Protein AF-A0A7Z9ZKD7-F1 (afdb_monomer_lite)

pLDDT: mean 90.29, std 13.74, range [37.88, 98.19]

Secondary structure (DSSP, 8-state):
------PPPPHHHHHHHHHHHHHHHHHHHHHHHHHHHHHHHHHTT-S-HHHHHHHHHHHHHHHHHHHHHHTS-HHHHHHHHHHHSHHHHHHHHHHSPPPTT---PPPP-

Foldseek 3Di:
DDDPPDDPDDLQRVLLVVVLVVVLVVLCCVLVVVLVVVVVCVVVVNDDPVRNVVSVVVSVVSVVVSVVLVVDDSLSNSVVCCVVPVPVVVVVCVVRPHDPPHDHDDDDD

Sequence (109 aa):
MGGQGNSPATSVERWEQKLIGDYRDYRWRRLMEPLCEKMERWRGGELPYAEMDETLEEIYREVCELRNLFSQREDRVVLLIQWLDREWFEEWVREHKPPPGARLVEPVK

Structure (mmCIF, N/CA/C/O backbone):
data_AF-A0A7Z9ZKD7-F1
#
_entry.id   AF-A0A7Z9ZKD7-F1
#
loop_
_atom_site.group_PDB
_atom_site.id
_atom_site.type_symbol
_atom_site.label_atom_id
_atom_site.label_alt_id
_atom_site.label_comp_id
_atom_site.label_asym_id
_atom_site.label_entity_id
_atom_site.label_seq_id
_atom_site.pdbx_PDB_ins_code
_atom_site.Cartn_x
_atom_site.Cartn_y
_atom_site.Cartn_z
_atom_site.occupancy
_atom_site.B_iso_or_equiv
_atom_site.auth_seq_id
_atom_site.auth_comp_id
_atom_site.auth_asym_id
_atom_site.auth_atom_id
_atom_site.pdbx_PDB_model_num
ATOM 1 N N . MET A 1 1 ? 41.008 4.458 0.026 1.00 43.28 1 MET A N 1
ATOM 2 C CA . MET A 1 1 ? 40.269 5.321 -0.919 1.00 43.28 1 MET A CA 1
ATOM 3 C C . MET A 1 1 ? 39.736 4.440 -2.029 1.00 43.28 1 MET A C 1
ATOM 5 O O . MET A 1 1 ? 40.527 3.785 -2.688 1.00 43.28 1 MET A O 1
ATOM 9 N N . GLY A 1 2 ? 38.421 4.379 -2.188 1.00 37.88 2 GLY A N 1
ATOM 10 C CA . GLY A 1 2 ? 37.764 3.625 -3.250 1.00 37.88 2 GLY A CA 1
ATOM 11 C C . GLY A 1 2 ? 36.354 4.165 -3.381 1.00 37.88 2 GLY A C 1
ATOM 12 O O . GLY A 1 2 ? 35.421 3.592 -2.834 1.00 37.88 2 GLY A O 1
ATOM 13 N N . GLY A 1 3 ? 36.230 5.349 -3.983 1.00 44.69 3 GLY A N 1
ATOM 14 C CA . GLY A 1 3 ? 34.931 5.939 -4.269 1.00 44.69 3 GLY A CA 1
ATOM 15 C C . GLY A 1 3 ? 34.220 5.068 -5.293 1.00 44.69 3 GLY A C 1
ATOM 16 O O . GLY A 1 3 ? 34.589 5.074 -6.464 1.00 44.69 3 GLY A O 1
ATOM 17 N N . GLN A 1 4 ? 33.224 4.305 -4.846 1.00 44.09 4 GLN A N 1
ATOM 18 C CA . GLN A 1 4 ? 32.217 3.738 -5.730 1.00 44.09 4 GLN A CA 1
ATOM 19 C C . GLN A 1 4 ? 31.420 4.914 -6.296 1.00 44.09 4 GLN A C 1
ATOM 21 O O . GLN A 1 4 ? 30.520 5.455 -5.657 1.00 44.09 4 GLN A O 1
ATOM 26 N N . GLY A 1 5 ? 31.847 5.375 -7.470 1.00 43.84 5 GLY A N 1
ATOM 27 C CA . GLY A 1 5 ? 31.117 6.344 -8.266 1.00 43.84 5 GLY A CA 1
ATOM 28 C C . GLY A 1 5 ? 29.782 5.730 -8.653 1.00 43.84 5 GLY A C 1
ATOM 29 O O . GLY A 1 5 ? 29.726 4.812 -9.467 1.00 43.84 5 GLY A O 1
ATOM 30 N N . ASN A 1 6 ? 28.734 6.227 -8.010 1.00 51.41 6 ASN A N 1
ATOM 31 C CA . ASN A 1 6 ? 27.335 5.967 -8.295 1.00 51.41 6 ASN A CA 1
ATOM 32 C C . ASN A 1 6 ? 27.102 6.141 -9.809 1.00 51.41 6 ASN A C 1
ATOM 34 O O . ASN A 1 6 ? 27.104 7.269 -10.309 1.00 51.41 6 ASN A O 1
ATOM 38 N N . SER A 1 7 ? 26.990 5.040 -10.560 1.00 58.06 7 SER A N 1
ATOM 39 C CA . SER A 1 7 ? 26.612 5.125 -11.973 1.00 58.06 7 SER A CA 1
ATOM 40 C C . SER A 1 7 ? 25.200 5.709 -12.044 1.00 58.06 7 SER A C 1
ATOM 42 O O . SER A 1 7 ? 24.357 5.331 -11.229 1.00 58.06 7 SER A O 1
ATOM 44 N N . PRO A 1 8 ? 24.922 6.663 -12.947 1.00 61.41 8 PRO A N 1
ATOM 45 C CA . PRO A 1 8 ? 23.595 7.250 -13.037 1.00 61.41 8 PRO A CA 1
ATOM 46 C C . PRO A 1 8 ? 22.576 6.153 -13.352 1.00 61.41 8 PRO A C 1
ATOM 48 O O . PRO A 1 8 ? 22.737 5.438 -14.339 1.00 61.41 8 PRO A O 1
ATOM 51 N N . ALA A 1 9 ? 21.535 6.054 -12.520 1.00 72.88 9 ALA A N 1
ATOM 52 C CA . ALA A 1 9 ? 20.458 5.090 -12.712 1.00 72.88 9 ALA A CA 1
ATOM 53 C C . ALA A 1 9 ? 19.880 5.206 -14.129 1.00 72.88 9 ALA A C 1
ATOM 55 O O . A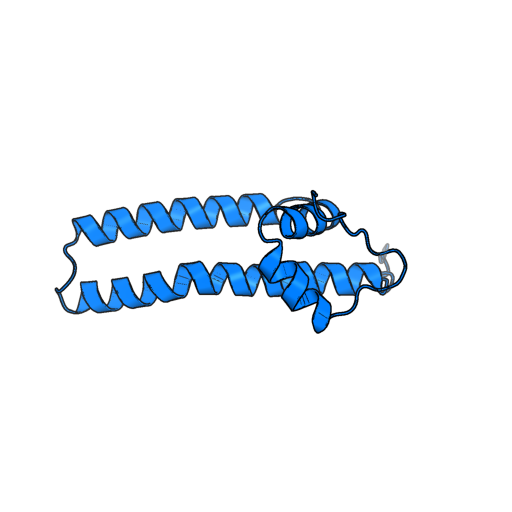LA A 1 9 ? 19.600 6.322 -14.604 1.00 72.88 9 ALA A O 1
ATOM 56 N N . THR A 1 10 ? 19.718 4.058 -14.782 1.00 88.69 10 THR A N 1
ATOM 57 C CA . THR A 1 10 ? 19.113 3.913 -16.108 1.00 88.69 10 THR A CA 1
ATOM 58 C C . THR A 1 10 ? 17.674 4.435 -16.108 1.00 88.69 10 THR A C 1
ATOM 60 O O . THR A 1 10 ? 17.051 4.622 -15.061 1.00 88.69 10 THR A O 1
ATOM 63 N N . SER A 1 11 ? 17.108 4.686 -17.292 1.00 91.38 11 SER A N 1
ATOM 64 C CA . SER A 1 11 ? 15.699 5.089 -17.403 1.00 91.38 11 SER A CA 1
ATOM 65 C C . SER A 1 11 ? 14.751 4.056 -16.787 1.00 91.38 11 SER A C 1
ATOM 67 O O . SER A 1 11 ? 13.769 4.450 -16.163 1.00 91.38 11 SER A O 1
ATOM 69 N N . VAL A 1 12 ? 15.071 2.763 -16.923 1.00 93.88 12 VAL A N 1
ATOM 70 C CA . VAL A 1 12 ? 14.325 1.648 -16.320 1.00 93.88 12 VAL A CA 1
ATOM 71 C C . VAL A 1 12 ? 14.387 1.723 -14.799 1.00 93.88 12 VAL A C 1
ATOM 73 O O . VAL A 1 12 ? 13.340 1.806 -14.171 1.00 93.88 12 VAL A O 1
ATOM 76 N N . GLU A 1 13 ? 15.581 1.805 -14.210 1.00 93.94 13 GLU A N 1
ATOM 77 C CA . GLU A 1 13 ? 15.745 1.866 -12.747 1.00 93.94 13 GLU A CA 1
ATOM 78 C C . GLU A 1 13 ? 15.021 3.074 -12.137 1.00 93.94 13 GLU A C 1
ATOM 80 O O . GLU A 1 13 ? 14.345 2.949 -11.121 1.00 93.94 13 GLU A O 1
ATOM 85 N N . ARG A 1 14 ? 15.082 4.248 -12.781 1.00 95.12 14 ARG A N 1
ATOM 86 C CA . ARG A 1 14 ? 14.348 5.435 -12.306 1.00 95.12 14 ARG A CA 1
ATOM 87 C C . ARG A 1 14 ? 12.836 5.244 -12.357 1.00 95.12 14 ARG A C 1
ATOM 89 O O . ARG A 1 14 ? 12.129 5.713 -11.468 1.00 95.12 14 ARG A O 1
ATOM 96 N N . TRP A 1 15 ? 12.340 4.601 -13.411 1.00 95.81 15 TRP A N 1
ATOM 97 C CA . TRP A 1 15 ? 10.919 4.306 -13.558 1.00 95.81 15 TRP A CA 1
ATOM 98 C C . TRP A 1 15 ? 10.455 3.292 -12.505 1.00 95.81 15 TRP A C 1
ATOM 100 O O . TRP A 1 15 ? 9.435 3.517 -11.860 1.00 95.81 15 TRP A O 1
ATOM 110 N N . GLU A 1 16 ? 11.241 2.240 -12.261 1.00 95.94 16 GLU A N 1
ATOM 111 C CA . GLU A 1 16 ? 10.974 1.224 -11.236 1.00 95.94 16 GLU A CA 1
ATOM 112 C C . GLU A 1 16 ? 10.985 1.824 -9.824 1.00 95.94 16 GLU A C 1
ATOM 114 O O . GLU A 1 16 ? 10.064 1.592 -9.041 1.00 95.94 16 GLU A O 1
ATOM 119 N N . GLN A 1 17 ? 11.966 2.669 -9.507 1.00 96.31 17 GLN A N 1
ATOM 120 C CA . GLN A 1 17 ? 12.029 3.371 -8.223 1.00 96.31 17 GLN A CA 1
ATOM 121 C C . GLN A 1 17 ? 10.834 4.302 -8.017 1.00 96.31 17 GLN A C 1
ATOM 123 O O . GLN A 1 17 ? 10.286 4.360 -6.915 1.00 96.31 17 GLN A O 1
ATOM 128 N N . LYS A 1 18 ? 10.397 5.002 -9.073 1.00 97.25 18 LYS A N 1
ATOM 129 C CA . LYS A 1 18 ? 9.198 5.842 -9.007 1.00 97.25 18 LYS A CA 1
ATOM 130 C C . LYS A 1 18 ? 7.945 5.000 -8.767 1.00 97.25 18 LYS A C 1
ATOM 132 O O . LYS A 1 18 ? 7.168 5.337 -7.882 1.00 97.25 18 LYS A O 1
ATOM 137 N N . LEU A 1 19 ? 7.789 3.891 -9.493 1.00 97.62 19 LEU A N 1
ATOM 138 C CA . LEU A 1 19 ? 6.685 2.948 -9.307 1.00 97.62 19 LEU A CA 1
ATOM 139 C C . LEU A 1 19 ? 6.617 2.451 -7.856 1.00 97.62 19 LEU A C 1
ATOM 141 O O . LEU A 1 19 ? 5.562 2.505 -7.231 1.00 97.62 19 LEU A O 1
ATOM 145 N N . ILE A 1 20 ? 7.748 2.000 -7.305 1.00 97.69 20 ILE A N 1
ATOM 146 C CA . ILE A 1 20 ? 7.834 1.512 -5.922 1.00 97.69 20 ILE A CA 1
ATOM 147 C C . ILE A 1 20 ? 7.494 2.627 -4.925 1.00 97.69 20 ILE A C 1
ATOM 149 O O . ILE A 1 20 ? 6.772 2.382 -3.957 1.00 97.69 20 ILE A O 1
ATOM 153 N N . GLY A 1 21 ? 8.022 3.834 -5.141 1.00 97.62 21 GLY A N 1
ATOM 154 C CA . GLY A 1 21 ? 7.791 4.988 -4.273 1.00 97.62 21 GLY A CA 1
ATOM 155 C C . GLY A 1 21 ? 6.325 5.409 -4.236 1.00 97.62 21 GLY A C 1
ATOM 156 O O . GLY A 1 21 ? 5.745 5.513 -3.155 1.00 97.62 21 GLY A O 1
ATOM 157 N N . ASP A 1 22 ? 5.712 5.576 -5.405 1.00 98.19 22 ASP A N 1
ATOM 158 C CA . ASP A 1 22 ? 4.311 5.983 -5.520 1.00 98.19 22 ASP A CA 1
ATOM 159 C C . ASP A 1 22 ? 3.370 4.899 -4.993 1.00 98.19 22 ASP A C 1
ATOM 161 O O . ASP A 1 22 ? 2.406 5.202 -4.292 1.00 98.19 22 ASP A O 1
ATOM 165 N N . TYR A 1 23 ? 3.672 3.624 -5.260 1.00 97.94 23 TYR A N 1
ATOM 166 C CA . TYR A 1 23 ? 2.885 2.519 -4.720 1.00 97.94 23 TYR A CA 1
ATOM 167 C C . TYR A 1 23 ? 2.968 2.453 -3.196 1.00 97.94 23 TYR A C 1
ATOM 169 O O . TYR A 1 23 ? 1.971 2.191 -2.520 1.00 97.94 23 TYR A O 1
ATOM 177 N N . ARG A 1 24 ? 4.152 2.715 -2.628 1.00 96.69 24 ARG A N 1
ATOM 178 C CA . ARG A 1 24 ? 4.327 2.788 -1.177 1.00 96.69 24 ARG A CA 1
ATOM 179 C C . ARG A 1 24 ? 3.470 3.894 -0.578 1.00 96.69 24 ARG A C 1
ATOM 181 O O . ARG A 1 24 ? 2.782 3.623 0.400 1.00 96.69 24 ARG A O 1
ATOM 188 N N . ASP A 1 25 ? 3.505 5.097 -1.146 1.00 97.19 25 ASP A N 1
ATOM 189 C CA . ASP A 1 25 ? 2.686 6.219 -0.674 1.00 97.19 25 ASP A CA 1
ATOM 190 C C . ASP A 1 25 ? 1.188 5.898 -0.776 1.00 97.19 25 ASP A C 1
ATOM 192 O O . ASP A 1 25 ? 0.465 6.015 0.213 1.00 97.19 25 ASP A O 1
ATOM 196 N N . TYR A 1 26 ? 0.744 5.377 -1.923 1.00 96.75 26 TYR A N 1
ATOM 197 C CA . TYR A 1 26 ? -0.634 4.932 -2.141 1.00 96.75 26 TYR A CA 1
ATOM 198 C C . TYR A 1 26 ? -1.105 3.930 -1.075 1.00 96.75 26 TYR A C 1
ATOM 200 O O . TYR A 1 26 ? -2.126 4.147 -0.416 1.00 96.75 26 TYR A O 1
ATOM 208 N N . ARG A 1 27 ? -0.347 2.846 -0.857 1.00 96.44 27 ARG A N 1
ATOM 209 C CA . ARG A 1 27 ? -0.695 1.820 0.139 1.00 96.44 27 ARG A CA 1
ATOM 210 C C . ARG A 1 27 ? -0.666 2.373 1.560 1.00 96.44 27 ARG A C 1
ATOM 212 O O . ARG A 1 27 ? -1.493 1.975 2.376 1.00 96.44 27 ARG A O 1
ATOM 219 N N . TRP A 1 28 ? 0.255 3.289 1.855 1.00 95.19 28 TRP A N 1
ATOM 220 C CA . TRP A 1 28 ? 0.347 3.910 3.171 1.00 95.19 28 TRP A CA 1
ATOM 221 C C . TRP A 1 28 ? -0.858 4.801 3.464 1.00 95.19 28 TRP A C 1
ATOM 223 O O . TRP A 1 28 ? -1.453 4.669 4.529 1.00 95.19 28 TRP A O 1
ATOM 233 N N . ARG A 1 29 ? -1.275 5.645 2.512 1.00 95.62 29 ARG A N 1
ATOM 234 C CA . ARG A 1 29 ? -2.485 6.471 2.654 1.00 95.62 29 ARG A CA 1
ATOM 235 C C . ARG A 1 29 ? -3.729 5.621 2.856 1.00 95.62 29 ARG A C 1
ATOM 237 O O . ARG A 1 29 ? -4.460 5.841 3.814 1.00 95.62 29 ARG A O 1
ATOM 244 N N . ARG A 1 30 ? -3.898 4.572 2.045 1.00 95.12 30 ARG A N 1
ATOM 245 C CA . ARG A 1 30 ? -5.045 3.657 2.140 1.00 95.12 30 ARG A CA 1
ATOM 246 C C . ARG A 1 30 ? -5.160 2.954 3.501 1.00 95.12 30 ARG A C 1
ATOM 248 O O . ARG A 1 30 ? -6.268 2.625 3.906 1.00 95.12 30 ARG A O 1
ATOM 255 N N . LEU A 1 31 ? -4.044 2.732 4.203 1.00 94.38 31 LEU A N 1
ATOM 256 C CA . LEU A 1 31 ? -4.045 2.188 5.568 1.00 94.38 31 LEU A CA 1
ATOM 257 C C . LEU A 1 31 ? -4.213 3.265 6.645 1.00 94.38 31 LEU A C 1
ATOM 259 O O . LEU A 1 31 ? -4.937 3.063 7.616 1.00 94.38 31 LEU A O 1
ATOM 263 N N . MET A 1 32 ? -3.517 4.393 6.504 1.00 94.00 32 MET A N 1
ATOM 264 C CA . MET A 1 32 ? -3.432 5.405 7.559 1.00 94.00 32 MET A CA 1
ATOM 265 C C . MET A 1 32 ? -4.654 6.321 7.597 1.00 94.00 32 MET A C 1
ATOM 267 O O . MET A 1 32 ? -5.065 6.709 8.685 1.00 94.00 32 MET A O 1
ATOM 271 N N . GLU A 1 33 ? -5.255 6.654 6.453 1.00 95.38 33 GLU A N 1
ATOM 272 C CA . GLU A 1 33 ? -6.428 7.538 6.400 1.00 95.38 33 GLU A CA 1
ATOM 273 C C . GLU A 1 33 ? -7.615 6.961 7.200 1.00 95.38 33 GLU A C 1
ATOM 275 O O . GLU A 1 33 ? -8.090 7.653 8.105 1.00 95.38 33 GLU A O 1
ATOM 280 N N . PRO A 1 34 ? -8.026 5.685 7.023 1.00 94.31 34 PRO A N 1
ATOM 281 C CA . PRO A 1 34 ? -9.084 5.097 7.848 1.00 94.31 34 PRO A CA 1
ATOM 282 C C . PRO A 1 34 ? -8.710 4.988 9.331 1.00 94.31 34 PRO A C 1
ATOM 284 O O . PRO A 1 34 ? -9.570 5.109 10.206 1.00 94.31 34 PRO A O 1
ATOM 287 N N . LEU A 1 35 ? -7.427 4.760 9.639 1.00 95.56 35 LEU A N 1
ATOM 288 C CA . LEU A 1 35 ? -6.958 4.731 11.022 1.00 95.56 35 LEU A CA 1
ATOM 289 C C . LEU A 1 35 ? -7.111 6.110 11.680 1.00 95.56 35 LEU A C 1
ATOM 291 O O . LEU A 1 35 ? -7.572 6.183 12.817 1.00 95.56 35 LEU A O 1
ATOM 295 N N . CYS A 1 36 ? -6.767 7.195 10.980 1.00 95.94 36 CYS A N 1
ATOM 296 C CA . CYS A 1 36 ? -6.966 8.562 11.465 1.00 95.94 36 CYS A CA 1
ATOM 297 C C . CYS A 1 36 ? -8.443 8.841 11.774 1.00 95.94 36 CYS A C 1
ATOM 299 O O . CYS A 1 36 ? -8.754 9.355 12.847 1.00 95.94 36 CYS A O 1
ATOM 301 N N . GLU A 1 37 ? -9.358 8.442 10.888 1.00 95.56 37 GLU A N 1
ATOM 302 C CA . GLU A 1 37 ? -10.801 8.591 11.117 1.00 95.56 37 GLU A CA 1
ATOM 303 C C . GLU A 1 37 ? -11.275 7.817 12.355 1.00 95.56 37 GLU A C 1
ATOM 305 O O . GLU A 1 37 ? -12.005 8.353 13.193 1.00 95.56 37 GLU A O 1
ATOM 310 N N . LYS A 1 38 ? -10.832 6.563 12.514 1.00 95.94 38 LYS A N 1
ATOM 311 C CA . LYS A 1 38 ? -11.155 5.750 13.695 1.00 95.94 38 LYS A CA 1
ATOM 312 C C . LYS A 1 38 ? -10.577 6.348 14.982 1.00 95.94 38 LYS A C 1
ATOM 314 O O . LYS A 1 38 ? -11.268 6.355 15.999 1.00 95.94 38 LYS A O 1
ATOM 319 N N . MET A 1 39 ? -9.360 6.894 14.938 1.00 95.69 39 MET A N 1
ATOM 320 C CA . MET A 1 39 ? -8.740 7.565 16.084 1.00 95.69 39 MET A CA 1
ATOM 321 C C . MET A 1 39 ? -9.524 8.808 16.523 1.00 95.69 39 MET A C 1
ATOM 323 O O . MET A 1 39 ? -9.716 8.999 17.725 1.00 95.69 39 MET A O 1
ATOM 327 N N . GLU A 1 40 ? -10.028 9.622 15.590 1.00 96.88 40 GLU A N 1
ATOM 328 C CA . GLU A 1 40 ? -10.871 10.777 15.938 1.00 96.88 40 GLU A CA 1
ATOM 329 C C . GLU A 1 40 ? -12.209 10.345 16.558 1.00 96.88 40 GLU A C 1
ATOM 331 O O . GLU A 1 40 ? -12.628 10.903 17.572 1.00 96.88 40 GLU A O 1
ATOM 336 N N . ARG A 1 41 ? -12.845 9.290 16.031 1.00 96.81 41 ARG A N 1
ATOM 337 C CA . ARG A 1 41 ? -14.077 8.726 16.614 1.00 96.81 41 ARG A CA 1
ATOM 338 C C . ARG A 1 41 ? -13.853 8.162 18.018 1.00 96.81 41 ARG A C 1
ATOM 340 O O . ARG A 1 41 ? -14.649 8.414 18.922 1.00 96.81 41 ARG A O 1
ATOM 347 N N . TRP A 1 42 ? -12.749 7.444 18.232 1.00 97.00 42 TRP A N 1
ATOM 348 C CA . TRP A 1 42 ? -12.352 6.957 19.556 1.00 97.00 42 TRP A CA 1
ATOM 349 C C . TRP A 1 42 ? -12.121 8.107 20.538 1.00 97.00 42 TRP A C 1
ATOM 351 O O . TRP A 1 42 ? -12.652 8.094 21.648 1.00 97.00 42 TRP A O 1
ATOM 361 N N . ARG A 1 43 ? -11.411 9.156 20.106 1.00 95.81 43 ARG A N 1
ATOM 362 C CA . ARG A 1 43 ? -11.197 10.374 20.897 1.00 95.81 43 ARG A CA 1
ATOM 363 C C . ARG A 1 43 ? -12.510 11.081 21.255 1.00 95.81 43 ARG A C 1
ATOM 365 O O . ARG A 1 43 ? -12.612 11.641 22.345 1.00 95.81 43 ARG A O 1
ATOM 372 N N . GLY A 1 44 ? -13.501 11.041 20.365 1.00 96.81 44 GLY A N 1
ATOM 373 C CA . GLY A 1 44 ? -14.858 11.542 20.598 1.00 96.81 44 GLY A CA 1
ATOM 374 C C . GLY A 1 44 ? -15.718 10.671 21.523 1.00 96.81 44 GLY A C 1
ATOM 375 O O . GLY A 1 44 ? -16.817 11.081 21.887 1.00 96.81 44 GLY A O 1
ATOM 376 N N . GLY A 1 45 ? -15.235 9.489 21.925 1.00 95.94 45 GLY A N 1
ATOM 377 C CA . GLY A 1 45 ? -15.991 8.523 22.727 1.00 95.94 45 GLY A CA 1
ATOM 378 C C . GLY A 1 45 ? -17.012 7.705 21.926 1.00 95.94 45 GLY A C 1
ATOM 379 O O . GLY A 1 45 ? -17.831 7.012 22.523 1.00 95.94 45 GLY A O 1
ATOM 380 N N . GLU A 1 46 ? -16.972 7.774 20.593 1.00 96.75 46 GLU A N 1
ATOM 381 C CA . GLU A 1 46 ? -17.875 7.041 19.692 1.00 96.75 46 GLU A CA 1
ATOM 382 C C . GLU A 1 46 ? -17.411 5.608 19.413 1.00 96.75 46 GLU A C 1
ATOM 384 O O . GLU A 1 46 ? -18.195 4.788 18.937 1.00 96.75 46 GLU A O 1
ATOM 389 N N . LEU A 1 47 ? -16.134 5.317 19.673 1.00 95.75 47 LEU A N 1
ATOM 390 C CA . LEU A 1 47 ? -15.533 3.999 19.502 1.00 95.75 47 LEU A CA 1
ATOM 391 C C . LEU A 1 47 ? -15.080 3.477 20.875 1.00 95.75 47 LEU A C 1
ATOM 393 O O . LEU A 1 47 ? -14.360 4.191 21.580 1.00 95.75 47 LEU A O 1
ATOM 397 N N . PRO A 1 48 ? -15.466 2.261 21.292 1.00 95.69 48 PRO A N 1
ATOM 398 C CA . P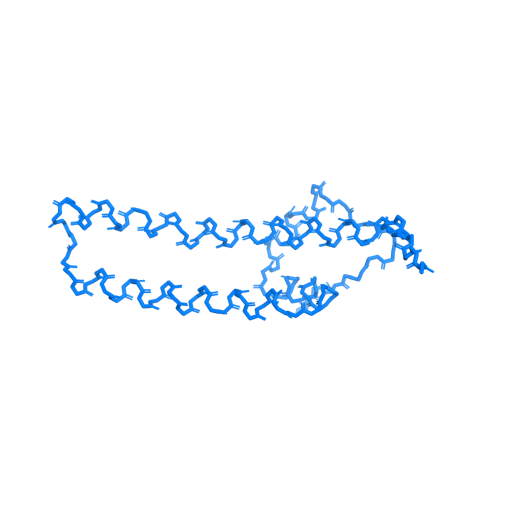RO A 1 48 ? -14.966 1.677 22.529 1.00 95.69 48 PRO A CA 1
ATOM 399 C C . PRO A 1 48 ? -13.487 1.287 22.399 1.00 95.69 48 PRO A C 1
ATOM 401 O O . PRO A 1 48 ? -12.975 1.063 21.304 1.00 95.69 48 PRO A O 1
ATOM 404 N N . TYR A 1 49 ? -12.800 1.150 23.539 1.00 94.38 49 TYR A N 1
ATOM 405 C CA . TYR A 1 49 ? -11.398 0.712 23.576 1.00 94.38 49 TYR A CA 1
ATOM 406 C C . TYR A 1 49 ? -11.170 -0.599 22.807 1.00 94.38 49 TYR A C 1
ATOM 408 O O . TYR A 1 49 ? -10.231 -0.668 22.027 1.00 94.38 49 TYR A O 1
ATOM 416 N N . ALA A 1 50 ? -12.040 -1.599 22.987 1.00 96.56 50 ALA A N 1
ATOM 417 C CA . ALA A 1 50 ? -11.887 -2.911 22.352 1.00 96.56 50 ALA A CA 1
ATOM 418 C C . ALA A 1 50 ? -11.857 -2.828 20.814 1.00 96.56 50 ALA A C 1
ATOM 420 O O . ALA A 1 50 ? -10.981 -3.410 20.189 1.00 96.56 50 ALA A O 1
ATOM 421 N N . GLU A 1 51 ? -12.743 -2.033 20.207 1.00 95.56 51 GLU A N 1
ATOM 422 C CA . GLU A 1 51 ? -12.760 -1.840 18.749 1.00 95.56 51 GLU A CA 1
ATOM 423 C C . GLU A 1 51 ? -11.526 -1.070 18.245 1.00 95.56 51 GLU A C 1
ATOM 425 O O . GLU A 1 51 ? -11.042 -1.303 17.132 1.00 95.56 51 GLU A O 1
ATOM 430 N N . MET A 1 52 ? -10.991 -0.147 19.053 1.00 95.62 52 MET A N 1
ATOM 431 C CA . MET A 1 52 ? -9.745 0.550 18.727 1.00 95.62 52 MET A CA 1
ATOM 432 C C . MET A 1 52 ? -8.533 -0.388 18.825 1.00 95.62 52 MET A C 1
ATOM 434 O O . MET A 1 52 ? -7.648 -0.324 17.976 1.00 95.62 52 MET A O 1
ATOM 438 N N . ASP A 1 53 ? -8.503 -1.263 19.831 1.00 96.31 53 ASP A N 1
ATOM 439 C CA . ASP A 1 53 ? -7.451 -2.264 20.045 1.00 96.31 53 ASP A CA 1
ATOM 440 C C . ASP A 1 53 ? -7.381 -3.249 18.866 1.00 96.31 53 ASP A C 1
ATOM 442 O O . ASP A 1 53 ? -6.326 -3.399 18.247 1.00 96.31 53 ASP A O 1
ATOM 446 N N . GLU A 1 54 ? -8.530 -3.797 18.456 1.00 96.19 54 GLU A N 1
ATOM 447 C CA . GLU A 1 54 ? -8.650 -4.656 17.268 1.00 96.19 54 GLU A CA 1
ATOM 448 C C . GLU A 1 54 ? -8.197 -3.930 15.993 1.00 96.19 54 GLU A C 1
ATOM 450 O O . GLU A 1 54 ? -7.410 -4.462 15.209 1.00 96.19 54 GLU A O 1
ATOM 455 N N . THR A 1 55 ? -8.615 -2.671 15.817 1.00 95.38 55 THR A N 1
ATOM 456 C CA . THR A 1 55 ? -8.187 -1.843 14.679 1.00 95.38 55 THR A CA 1
ATOM 457 C C . THR A 1 55 ? -6.664 -1.689 14.630 1.00 95.38 55 THR A C 1
ATOM 459 O O . THR A 1 55 ? -6.066 -1.758 13.554 1.00 95.38 55 THR A O 1
ATOM 462 N N . LEU A 1 56 ? -6.016 -1.444 15.772 1.00 95.94 56 LEU A N 1
ATOM 463 C CA . LEU A 1 56 ? -4.562 -1.291 15.829 1.00 95.94 56 LEU A CA 1
ATOM 464 C C . LEU A 1 56 ? -3.849 -2.600 15.490 1.00 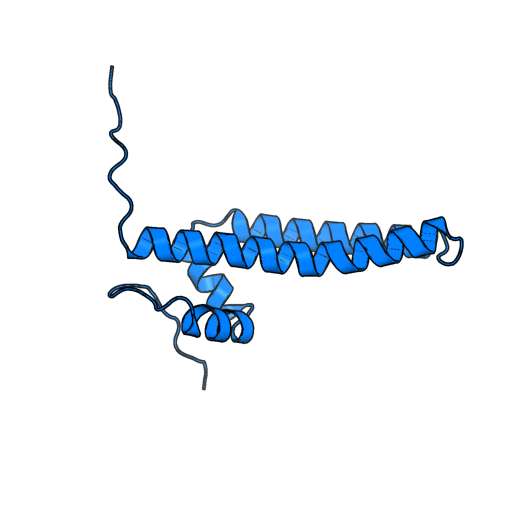95.94 56 LEU A C 1
ATOM 466 O O . LEU A 1 56 ? -2.825 -2.570 14.803 1.00 95.94 56 LEU A O 1
ATOM 470 N N . GLU A 1 57 ? -4.391 -3.736 15.926 1.00 96.75 57 GLU A N 1
ATOM 471 C CA . GLU A 1 57 ? -3.840 -5.046 15.593 1.00 96.75 57 GLU A CA 1
ATOM 472 C C . GLU A 1 57 ? -3.949 -5.347 14.089 1.00 96.75 57 GLU A C 1
ATOM 474 O O . GLU A 1 57 ? -2.973 -5.786 13.475 1.00 96.75 57 GLU A O 1
ATOM 479 N N . GLU A 1 58 ? -5.093 -5.056 13.468 1.00 95.88 58 GLU A N 1
ATOM 480 C CA . GLU A 1 58 ? -5.292 -5.200 12.020 1.00 95.88 58 GLU A CA 1
ATOM 481 C C . GLU A 1 58 ? -4.309 -4.335 11.224 1.00 95.88 58 GLU A C 1
ATOM 483 O O . GLU A 1 58 ? -3.589 -4.843 10.359 1.00 95.88 58 GLU A O 1
ATOM 488 N N . ILE A 1 59 ? -4.201 -3.045 11.561 1.00 95.88 59 ILE A N 1
ATOM 489 C CA . ILE A 1 59 ? -3.259 -2.140 10.891 1.00 95.88 59 ILE A CA 1
ATOM 490 C C . ILE A 1 59 ? -1.815 -2.602 11.097 1.00 95.88 59 ILE A C 1
ATOM 492 O O . ILE A 1 59 ? -1.009 -2.537 10.168 1.00 95.88 59 ILE A O 1
ATOM 496 N N . TYR A 1 60 ? -1.464 -3.097 12.284 1.00 95.25 60 TYR A N 1
ATOM 497 C CA . TYR A 1 60 ? -0.130 -3.633 12.534 1.00 95.25 60 TYR A CA 1
ATOM 498 C C . TYR A 1 60 ? 0.204 -4.812 11.608 1.00 95.25 60 TYR A C 1
ATOM 500 O O . TYR A 1 60 ? 1.312 -4.858 11.060 1.00 95.25 60 TYR A O 1
ATOM 508 N N . ARG A 1 61 ? -0.741 -5.737 11.393 1.00 96.31 61 ARG A N 1
ATOM 509 C CA . ARG A 1 61 ? -0.563 -6.873 10.472 1.00 96.31 61 ARG A CA 1
ATOM 510 C C . ARG A 1 61 ? -0.359 -6.387 9.035 1.00 96.31 61 ARG A C 1
ATOM 512 O O . ARG A 1 61 ? 0.643 -6.745 8.419 1.00 96.31 61 ARG A O 1
ATOM 519 N N . GLU A 1 62 ? -1.214 -5.492 8.550 1.00 95.19 62 GLU A N 1
ATOM 520 C CA . GLU A 1 62 ? -1.114 -4.905 7.202 1.00 95.19 62 GLU A CA 1
ATOM 521 C C . GLU A 1 62 ? 0.208 -4.147 6.982 1.00 95.19 62 GLU A C 1
ATO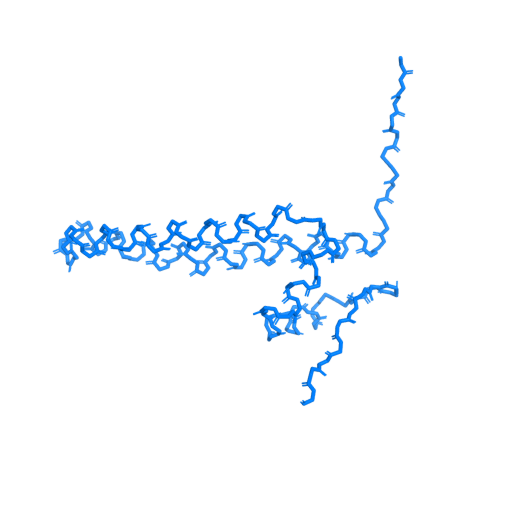M 523 O O . GLU A 1 62 ? 0.876 -4.284 5.954 1.00 95.19 62 GLU A O 1
ATOM 528 N N . VAL A 1 63 ? 0.655 -3.376 7.977 1.00 94.94 63 VAL A N 1
ATOM 529 C CA . VAL A 1 63 ? 1.952 -2.684 7.928 1.00 94.94 63 VAL A CA 1
ATOM 530 C C . VAL A 1 63 ? 3.106 -3.685 7.864 1.00 94.94 63 VAL A C 1
ATOM 532 O O . VAL A 1 63 ? 4.079 -3.448 7.142 1.00 94.94 63 VAL A O 1
ATOM 535 N N . CYS A 1 64 ? 3.026 -4.798 8.597 1.00 96.06 64 CYS A N 1
ATOM 536 C CA . CYS A 1 64 ? 4.017 -5.870 8.512 1.00 96.06 64 CYS A CA 1
ATOM 537 C C . CYS A 1 64 ? 4.058 -6.490 7.109 1.00 96.06 64 CYS A C 1
ATOM 539 O O . CYS A 1 64 ? 5.146 -6.679 6.562 1.00 96.06 64 CYS A O 1
ATOM 541 N N . GLU A 1 65 ? 2.905 -6.746 6.495 1.00 94.38 65 GLU A N 1
ATOM 542 C CA . GLU A 1 65 ? 2.819 -7.271 5.129 1.00 94.38 65 GLU A CA 1
ATOM 543 C C . GLU A 1 65 ? 3.407 -6.307 4.096 1.00 94.38 65 GLU A C 1
ATOM 545 O O . GLU A 1 65 ? 4.233 -6.711 3.272 1.00 94.38 65 GLU A O 1
ATOM 550 N N . LEU A 1 66 ? 3.085 -5.012 4.185 1.00 94.44 66 LEU A N 1
ATOM 551 C CA . LEU A 1 66 ? 3.689 -3.998 3.319 1.00 94.44 66 LEU A CA 1
ATOM 552 C C . LEU A 1 66 ? 5.204 -3.921 3.495 1.00 94.44 66 LEU A C 1
ATOM 554 O O . LEU A 1 66 ? 5.944 -3.851 2.514 1.00 94.44 66 LEU A O 1
ATOM 558 N N . ARG A 1 67 ? 5.696 -3.960 4.736 1.00 94.31 67 ARG A N 1
ATOM 559 C CA . ARG A 1 67 ? 7.140 -3.982 5.007 1.00 94.31 67 ARG A CA 1
ATOM 560 C C . ARG A 1 67 ? 7.803 -5.224 4.415 1.00 94.31 67 ARG A C 1
ATOM 562 O O . ARG A 1 67 ? 8.891 -5.105 3.860 1.00 94.31 67 ARG A O 1
ATOM 569 N N . ASN A 1 68 ? 7.148 -6.381 4.481 1.00 95.00 68 ASN A N 1
ATOM 570 C CA . ASN A 1 68 ? 7.635 -7.623 3.880 1.00 95.00 68 ASN A CA 1
ATOM 571 C C . ASN A 1 68 ? 7.655 -7.571 2.346 1.00 95.00 68 ASN A C 1
ATOM 573 O O . ASN A 1 68 ? 8.578 -8.105 1.728 1.00 95.00 68 ASN A O 1
ATOM 577 N N . LEU A 1 69 ? 6.676 -6.909 1.722 1.00 95.38 69 LEU A N 1
ATOM 578 C CA . LEU A 1 69 ? 6.690 -6.640 0.285 1.00 95.38 69 LEU A CA 1
ATOM 579 C C . LEU A 1 69 ? 7.877 -5.743 -0.084 1.00 95.38 69 LEU A C 1
ATOM 581 O O . LEU A 1 69 ? 8.639 -6.066 -0.990 1.00 95.38 69 LEU A O 1
ATOM 585 N N . PHE A 1 70 ? 8.072 -4.637 0.632 1.00 95.62 70 PHE A N 1
ATOM 586 C CA . PHE A 1 70 ? 9.124 -3.669 0.315 1.00 95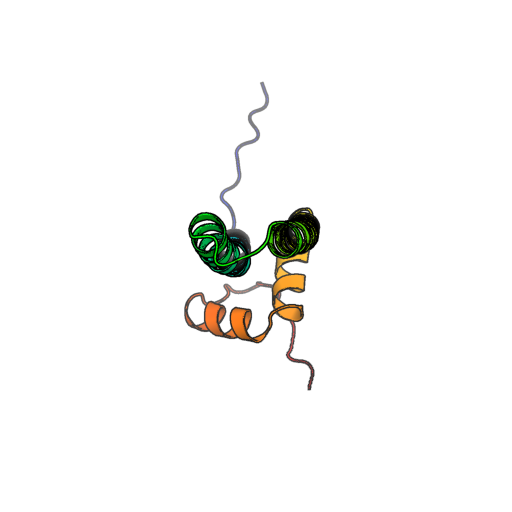.62 70 PHE A CA 1
ATOM 587 C C . PHE A 1 70 ? 10.530 -4.070 0.779 1.00 95.62 70 PHE A C 1
ATOM 589 O O . PHE A 1 70 ? 11.488 -3.377 0.443 1.00 95.62 70 PHE A O 1
ATOM 596 N N . SER A 1 71 ? 10.678 -5.164 1.530 1.00 95.19 71 SER A N 1
ATOM 597 C CA . SER A 1 71 ? 11.985 -5.749 1.856 1.00 95.19 71 SER A CA 1
ATOM 598 C C . SER A 1 71 ? 12.534 -6.646 0.740 1.00 95.19 71 SER A C 1
ATOM 600 O O . SER A 1 71 ? 13.692 -7.062 0.798 1.00 95.19 71 SER A O 1
ATOM 602 N N . GLN A 1 72 ? 11.726 -6.945 -0.285 1.00 94.81 72 GLN A N 1
ATOM 603 C CA . GLN A 1 72 ? 12.172 -7.673 -1.471 1.00 94.81 72 GLN A CA 1
ATOM 604 C C . GLN A 1 72 ? 13.095 -6.804 -2.346 1.00 94.81 72 G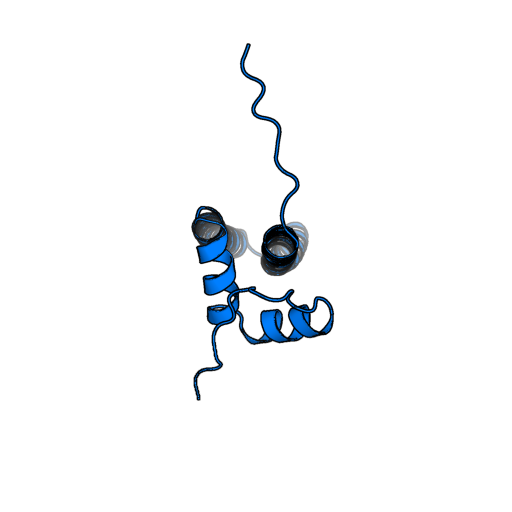LN A C 1
ATOM 606 O O . GLN A 1 72 ? 13.105 -5.578 -2.258 1.00 94.81 72 GLN A O 1
ATOM 611 N N . ARG A 1 73 ? 13.854 -7.446 -3.243 1.00 94.38 73 ARG A N 1
ATOM 612 C CA . ARG A 1 73 ? 14.652 -6.750 -4.269 1.00 94.38 73 ARG A CA 1
ATOM 613 C C . ARG A 1 73 ? 13.739 -5.934 -5.198 1.00 94.38 73 ARG A C 1
ATOM 615 O O . ARG A 1 73 ? 12.652 -6.406 -5.522 1.00 94.38 73 ARG A O 1
ATOM 622 N N . GLU A 1 74 ? 14.181 -4.751 -5.635 1.00 92.62 74 GLU A N 1
ATOM 623 C CA . GLU A 1 74 ? 13.355 -3.792 -6.397 1.00 92.62 74 GLU A CA 1
ATOM 624 C C . GLU A 1 74 ? 12.673 -4.420 -7.624 1.00 92.62 74 GLU A C 1
ATOM 626 O O . GLU A 1 74 ? 11.459 -4.302 -7.771 1.00 92.62 74 GLU A O 1
ATOM 631 N N . ASP A 1 75 ? 13.404 -5.194 -8.432 1.00 90.94 75 ASP A N 1
ATOM 632 C CA . ASP A 1 75 ? 12.850 -5.900 -9.599 1.00 90.94 75 ASP A CA 1
ATOM 633 C C . ASP A 1 75 ? 11.704 -6.860 -9.232 1.00 90.94 75 ASP A C 1
ATOM 635 O O . ASP A 1 75 ? 10.731 -7.006 -9.971 1.00 90.94 75 ASP A O 1
ATOM 639 N N . ARG A 1 76 ? 11.789 -7.510 -8.068 1.00 94.56 76 ARG A N 1
ATOM 640 C CA . ARG A 1 76 ? 10.739 -8.385 -7.548 1.00 94.56 76 ARG A CA 1
ATOM 641 C C . ARG A 1 76 ? 9.555 -7.579 -7.032 1.00 94.56 76 ARG A C 1
ATOM 643 O O . ARG A 1 76 ? 8.425 -8.003 -7.251 1.00 94.56 76 ARG A O 1
ATOM 650 N N . VAL A 1 77 ? 9.789 -6.441 -6.378 1.00 96.81 77 VAL A N 1
ATOM 651 C CA . VAL A 1 77 ? 8.712 -5.539 -5.938 1.00 96.81 77 VAL A CA 1
ATOM 652 C C . VAL A 1 77 ? 7.916 -5.049 -7.145 1.00 96.81 77 VAL A C 1
ATOM 654 O O . VAL A 1 77 ? 6.698 -5.165 -7.140 1.00 96.81 77 VAL A O 1
ATOM 657 N N . VAL A 1 78 ? 8.590 -4.594 -8.205 1.00 96.00 78 VAL A N 1
ATOM 658 C CA . VAL A 1 78 ? 7.959 -4.144 -9.459 1.00 96.00 78 VAL A CA 1
ATOM 659 C C . VAL A 1 78 ? 7.040 -5.217 -10.040 1.00 96.00 78 VAL A C 1
ATOM 661 O O . VAL A 1 78 ? 5.918 -4.914 -10.437 1.00 96.00 78 VAL A O 1
ATOM 664 N N . LEU A 1 79 ? 7.483 -6.477 -10.070 1.00 95.44 79 LEU A N 1
ATOM 665 C CA . LEU A 1 79 ? 6.643 -7.584 -10.527 1.00 95.44 79 LEU A CA 1
ATOM 666 C C . LEU A 1 79 ? 5.466 -7.825 -9.576 1.00 95.44 79 LEU A C 1
ATOM 668 O O . LEU A 1 79 ? 4.337 -7.952 -10.032 1.00 95.44 79 LEU A O 1
ATOM 672 N N . LEU A 1 80 ? 5.700 -7.861 -8.264 1.00 95.56 80 LEU A N 1
ATOM 673 C CA . LEU A 1 80 ? 4.640 -8.098 -7.282 1.00 95.56 80 LEU A CA 1
ATOM 674 C C . LEU A 1 80 ? 3.567 -7.006 -7.311 1.00 95.56 80 LEU A C 1
ATOM 676 O O . LEU A 1 80 ? 2.395 -7.339 -7.207 1.00 95.56 80 LEU A O 1
ATOM 680 N N . ILE A 1 81 ? 3.929 -5.738 -7.518 1.00 96.31 81 ILE A N 1
ATOM 681 C CA . ILE A 1 81 ? 2.963 -4.637 -7.673 1.00 96.31 81 ILE A CA 1
ATOM 682 C C . ILE A 1 81 ? 2.010 -4.920 -8.840 1.00 96.31 81 ILE A C 1
ATOM 684 O O . ILE A 1 81 ? 0.797 -4.847 -8.672 1.00 96.31 81 ILE A O 1
ATOM 688 N N . GLN A 1 82 ? 2.549 -5.328 -9.993 1.00 95.94 82 GLN A N 1
ATOM 689 C CA . GLN A 1 82 ? 1.756 -5.632 -11.191 1.00 95.94 82 GLN A CA 1
ATOM 690 C C . GLN A 1 82 ? 0.759 -6.780 -10.990 1.00 95.94 82 GLN A C 1
ATOM 692 O O . GLN A 1 82 ? -0.261 -6.825 -11.676 1.00 95.94 82 GLN A O 1
ATOM 697 N N . TRP A 1 83 ? 1.069 -7.718 -10.092 1.00 93.50 83 TRP A N 1
ATOM 698 C CA . TRP A 1 83 ? 0.217 -8.868 -9.778 1.00 93.50 83 TRP A CA 1
ATOM 699 C C . TRP A 1 83 ? -0.782 -8.583 -8.658 1.00 93.50 83 TRP A C 1
ATOM 701 O O . TRP A 1 83 ? -1.932 -8.997 -8.750 1.00 93.50 83 TRP A O 1
ATOM 711 N N . LEU A 1 84 ? -0.333 -7.931 -7.585 1.00 92.19 84 LEU A N 1
ATOM 712 C CA . LEU A 1 84 ? -1.123 -7.723 -6.372 1.00 92.19 84 LEU A CA 1
ATOM 713 C C . LEU A 1 84 ? -2.150 -6.601 -6.530 1.00 92.19 84 LEU A C 1
ATOM 715 O O . LEU A 1 84 ? -3.194 -6.657 -5.889 1.00 92.19 84 LEU A O 1
ATOM 719 N N . ASP A 1 85 ? -1.848 -5.590 -7.347 1.00 94.38 85 ASP A N 1
ATOM 720 C CA . ASP A 1 85 ? -2.708 -4.423 -7.535 1.00 94.38 85 ASP A CA 1
ATOM 721 C C . ASP A 1 85 ? -2.682 -3.968 -8.998 1.00 94.38 85 ASP A C 1
ATOM 723 O O . ASP A 1 85 ? -2.111 -2.943 -9.385 1.00 94.38 85 ASP A O 1
ATOM 727 N N . ARG A 1 86 ? -3.251 -4.829 -9.846 1.00 93.50 86 ARG A N 1
ATOM 728 C CA . ARG A 1 86 ? -3.206 -4.678 -11.299 1.00 93.50 86 ARG A CA 1
ATOM 729 C C . ARG A 1 86 ? -3.884 -3.396 -11.770 1.00 93.50 86 ARG A C 1
ATOM 731 O O . ARG A 1 86 ? -3.347 -2.717 -12.639 1.00 93.50 86 ARG A O 1
ATOM 738 N N . GLU A 1 87 ? -5.047 -3.084 -11.211 1.00 94.62 87 GLU A N 1
ATOM 739 C CA . GLU A 1 87 ? -5.835 -1.914 -11.604 1.00 94.62 87 GLU A CA 1
ATOM 740 C C . GLU A 1 87 ? -5.081 -0.620 -11.295 1.00 94.62 87 GLU A C 1
ATOM 742 O O . GLU A 1 87 ? -4.905 0.210 -12.189 1.00 94.62 87 GLU A O 1
ATOM 747 N N . TRP A 1 88 ? -4.544 -0.496 -10.074 1.00 96.62 88 TRP A N 1
ATOM 748 C CA . TRP A 1 88 ? -3.713 0.645 -9.697 1.00 96.62 88 TRP A CA 1
ATOM 749 C C . TRP A 1 88 ? -2.483 0.768 -10.603 1.00 96.62 88 TRP A C 1
ATOM 751 O O . TRP A 1 88 ? -2.156 1.857 -11.074 1.00 96.62 88 TRP A O 1
ATOM 761 N N . PHE A 1 89 ? -1.814 -0.352 -10.895 1.00 96.88 89 PHE A N 1
ATOM 762 C CA . PHE A 1 89 ? -0.644 -0.357 -11.769 1.00 96.88 89 PHE A CA 1
ATOM 763 C C . PHE A 1 89 ? -0.980 0.125 -13.187 1.00 96.88 89 PHE A C 1
ATOM 765 O O . PHE A 1 89 ? -0.258 0.949 -13.750 1.00 96.88 89 PHE A O 1
ATOM 772 N N . GLU A 1 90 ? -2.066 -0.378 -13.776 1.00 95.19 90 GLU A N 1
ATOM 773 C CA . GLU A 1 90 ? -2.483 0.001 -15.126 1.00 95.19 90 GLU A CA 1
ATOM 774 C C . GLU A 1 90 ? -2.873 1.475 -15.219 1.00 95.19 90 GLU A C 1
ATOM 776 O O . GLU A 1 90 ? -2.557 2.127 -16.216 1.00 95.19 90 GLU A O 1
ATOM 781 N N . GLU A 1 91 ? -3.522 2.016 -14.189 1.00 96.25 91 GLU A N 1
ATOM 782 C CA . GLU A 1 91 ? -3.803 3.445 -14.091 1.00 96.25 91 GLU A CA 1
ATOM 783 C C . GLU A 1 91 ? -2.508 4.258 -13.993 1.00 96.25 91 GLU A C 1
ATOM 785 O O . GLU A 1 91 ? -2.283 5.163 -14.801 1.00 96.25 91 GLU A O 1
ATOM 790 N N . TRP A 1 92 ? -1.604 3.870 -13.093 1.00 97.56 92 TRP A N 1
ATOM 791 C CA . TRP A 1 92 ? -0.331 4.556 -12.886 1.00 97.56 92 TRP A CA 1
ATOM 792 C C . TRP A 1 92 ? 0.532 4.596 -14.161 1.00 97.56 92 TRP A C 1
ATOM 794 O O . TRP A 1 92 ? 1.128 5.628 -14.489 1.00 97.56 92 TRP A O 1
ATOM 804 N N . VAL A 1 93 ? 0.553 3.504 -14.934 1.00 96.25 93 VAL A N 1
ATOM 805 C CA . VAL A 1 93 ? 1.293 3.384 -16.204 1.00 96.25 93 VAL A CA 1
ATOM 806 C C . VAL A 1 93 ? 0.768 4.311 -17.304 1.00 96.25 93 VAL A C 1
ATOM 808 O O . VAL A 1 93 ? 1.548 4.730 -18.168 1.00 96.25 93 VAL A O 1
ATOM 811 N N . ARG A 1 94 ? -0.525 4.666 -17.298 1.00 94.62 94 ARG A N 1
ATOM 812 C CA . ARG A 1 94 ? -1.082 5.613 -18.286 1.00 94.62 94 ARG A CA 1
ATOM 813 C C . ARG A 1 94 ? -0.413 6.981 -18.182 1.00 94.62 94 ARG A C 1
ATOM 815 O O . ARG A 1 94 ? -0.179 7.621 -19.208 1.00 94.62 94 ARG A O 1
ATOM 822 N N . GLU A 1 95 ? -0.067 7.390 -16.966 1.00 95.56 95 GLU A N 1
ATOM 823 C CA . GLU A 1 95 ? 0.621 8.650 -16.676 1.00 95.56 95 GLU A CA 1
ATOM 824 C C . GLU A 1 95 ? 2.150 8.503 -16.724 1.00 95.56 95 GLU A C 1
ATOM 826 O O . GLU A 1 95 ? 2.861 9.418 -17.143 1.00 95.56 95 GLU A O 1
ATOM 831 N N . HIS A 1 96 ? 2.664 7.323 -16.368 1.00 95.25 96 HIS A N 1
ATOM 832 C CA . HIS A 1 96 ? 4.091 7.033 -16.247 1.00 95.25 96 HIS A CA 1
ATOM 833 C C . HIS A 1 96 ? 4.502 5.920 -17.212 1.00 95.25 96 HIS A C 1
ATOM 835 O O . HIS A 1 96 ? 4.702 4.767 -16.826 1.00 95.25 96 HIS A O 1
ATOM 841 N N . LYS A 1 97 ? 4.645 6.267 -18.496 1.00 93.50 97 LYS A N 1
ATOM 842 C CA . LYS A 1 97 ? 4.933 5.283 -19.550 1.00 93.50 97 LYS A CA 1
ATOM 843 C C . LYS A 1 97 ? 6.226 4.494 -19.272 1.00 93.50 97 LYS A C 1
ATOM 845 O O . LYS A 1 97 ? 7.261 5.119 -19.021 1.00 93.50 97 LYS A O 1
ATOM 850 N N . PRO A 1 98 ? 6.202 3.151 -19.374 1.00 93.12 98 PRO A N 1
ATOM 851 C CA . PRO A 1 98 ? 7.375 2.323 -19.158 1.00 93.12 98 PRO A CA 1
ATOM 852 C C . PRO A 1 98 ? 8.429 2.586 -20.241 1.00 93.12 98 PRO A C 1
ATOM 854 O O . PRO A 1 98 ? 8.095 2.635 -21.431 1.00 93.12 98 PRO A O 1
ATOM 857 N N . PRO A 1 99 ? 9.706 2.747 -19.865 1.00 93.81 99 PRO A N 1
ATOM 858 C CA . PRO A 1 99 ? 10.791 2.845 -20.829 1.00 93.81 99 PRO A CA 1
ATOM 859 C C . PRO A 1 99 ? 11.034 1.496 -21.535 1.00 93.81 99 PRO A C 1
ATOM 861 O O . PRO A 1 99 ? 10.702 0.437 -20.992 1.00 93.81 99 PRO A O 1
ATOM 864 N N . PRO A 1 100 ? 11.657 1.497 -22.730 1.00 91.19 100 PRO A N 1
ATOM 865 C CA . PRO A 1 100 ? 12.065 0.265 -23.399 1.00 91.19 100 PRO A CA 1
ATOM 866 C C . PRO A 1 100 ? 12.924 -0.618 -22.486 1.00 91.19 100 PRO A C 1
ATOM 868 O O . PRO A 1 100 ? 13.876 -0.139 -21.874 1.00 91.19 100 PRO A O 1
ATOM 871 N N . GLY A 1 101 ? 12.593 -1.909 -22.412 1.00 88.38 101 GLY A N 1
ATOM 872 C CA . GLY A 1 101 ? 13.289 -2.876 -21.557 1.00 88.38 101 GLY A CA 1
ATOM 873 C C . GLY A 1 101 ? 12.724 -3.020 -20.139 1.00 88.38 101 GLY A C 1
ATOM 874 O O . GLY A 1 101 ? 13.181 -3.904 -19.416 1.00 88.38 101 GLY A O 1
ATOM 875 N N . ALA A 1 102 ? 11.721 -2.223 -19.748 1.00 89.50 102 ALA A N 1
ATOM 876 C CA . ALA A 1 102 ? 10.989 -2.442 -18.501 1.00 89.50 102 ALA A CA 1
ATOM 877 C C . ALA A 1 102 ? 10.261 -3.797 -18.521 1.00 89.50 102 ALA A C 1
ATOM 879 O O . ALA A 1 102 ? 9.638 -4.175 -19.518 1.00 89.50 102 ALA A O 1
ATOM 880 N N . ARG A 1 103 ? 10.337 -4.538 -17.411 1.00 89.00 103 ARG A N 1
ATOM 881 C CA . ARG A 1 103 ? 9.689 -5.849 -17.285 1.00 89.00 103 ARG A CA 1
ATOM 882 C C . ARG A 1 103 ? 8.215 -5.676 -16.940 1.00 89.00 103 ARG A C 1
ATOM 884 O O . ARG A 1 103 ? 7.872 -5.285 -15.824 1.00 89.00 103 ARG A O 1
ATOM 891 N N . LEU A 1 104 ? 7.357 -6.008 -17.896 1.00 90.12 104 LEU A N 1
ATOM 892 C CA . LEU A 1 104 ? 5.908 -5.966 -17.743 1.00 90.12 104 LEU A CA 1
ATOM 893 C C . LEU A 1 104 ? 5.339 -7.383 -17.719 1.00 90.12 104 LEU A C 1
ATOM 895 O O . LEU A 1 104 ? 5.740 -8.239 -18.505 1.00 90.12 104 LEU A O 1
ATOM 899 N N . VAL A 1 105 ? 4.405 -7.621 -16.809 1.00 88.00 105 VAL A N 1
ATOM 900 C CA . VAL A 1 105 ? 3.652 -8.866 -16.698 1.00 88.00 105 VAL A CA 1
ATOM 901 C C . VAL A 1 105 ? 2.441 -8.775 -17.622 1.00 88.00 105 VAL A C 1
ATOM 903 O O . VAL A 1 105 ? 1.668 -7.814 -17.557 1.00 88.00 105 VAL A O 1
ATOM 906 N N . GLU A 1 106 ? 2.250 -9.780 -18.475 1.00 78.56 106 GLU A N 1
ATOM 907 C CA . GLU A 1 106 ? 1.058 -9.871 -19.320 1.00 78.56 106 GLU A CA 1
ATOM 908 C C . GLU A 1 106 ? -0.210 -10.061 -18.472 1.00 78.56 106 GLU A C 1
ATOM 910 O O . GLU A 1 106 ? -0.169 -10.762 -17.458 1.00 78.56 106 GLU A O 1
ATOM 915 N N . PRO A 1 107 ? -1.345 -9.449 -18.855 1.00 70.25 107 PRO A N 1
ATOM 916 C CA . PRO A 1 107 ? -2.604 -9.704 -18.171 1.00 70.25 107 PRO A CA 1
ATOM 917 C C . PRO A 1 107 ? -2.963 -11.191 -18.289 1.00 70.25 107 PRO A C 1
ATOM 919 O O . PRO A 1 107 ? -2.901 -11.774 -19.374 1.00 70.25 107 PRO A O 1
ATOM 922 N N . VAL A 1 108 ? -3.342 -11.805 -17.167 1.00 61.91 108 VAL A N 1
ATOM 923 C CA . VAL A 1 108 ? -3.912 -13.156 -17.170 1.00 61.91 108 VAL A CA 1
ATOM 924 C C . VAL A 1 108 ? -5.272 -13.069 -17.871 1.00 61.91 108 VAL A C 1
ATOM 926 O O . VAL A 1 108 ? -6.102 -12.248 -17.484 1.00 61.91 108 VAL A O 1
ATOM 929 N N . LYS A 1 109 ? -5.450 -13.846 -18.946 1.00 49.84 109 LYS A N 1
ATOM 930 C CA . LYS A 1 109 ? -6.705 -13.931 -19.711 1.00 49.84 109 LYS A CA 1
ATOM 931 C C . LYS A 1 109 ? -7.831 -14.566 -18.909 1.00 49.84 109 LYS A C 1
ATOM 933 O O . LYS A 1 109 ? -7.533 -15.513 -18.147 1.00 49.84 109 LYS A O 1
#

Radius of gyration: 18.57 Å; chains: 1; bounding box: 58×26×47 Å